Protein AF-A4JM24-F1 (afdb_monomer)

Structure (mmCIF, N/CA/C/O backbone):
data_AF-A4JM24-F1
#
_entry.id   AF-A4JM24-F1
#
loop_
_atom_site.group_PDB
_atom_site.id
_atom_site.type_symbol
_atom_site.label_atom_id
_atom_site.label_alt_id
_atom_site.label_comp_id
_atom_site.label_asym_id
_atom_site.label_entity_id
_atom_site.label_seq_id
_atom_site.pdbx_PDB_ins_code
_atom_site.Cartn_x
_atom_site.Cartn_y
_atom_site.Cartn_z
_atom_site.occupancy
_atom_site.B_iso_or_equiv
_atom_site.auth_seq_id
_atom_site.auth_comp_id
_atom_site.auth_asym_id
_atom_site.auth_atom_id
_atom_site.pdbx_PDB_model_num
ATOM 1 N N . MET A 1 1 ? 6.764 14.070 -26.451 1.00 58.41 1 MET A N 1
ATOM 2 C CA . MET A 1 1 ? 7.618 15.070 -25.765 1.00 58.41 1 MET A CA 1
ATOM 3 C C . MET A 1 1 ? 8.475 15.7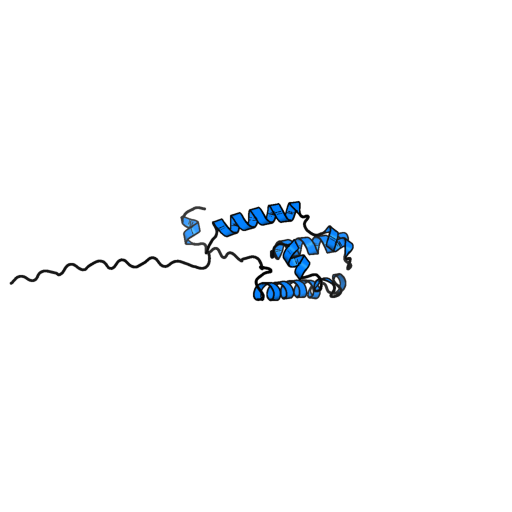74 -26.811 1.00 58.41 1 MET A C 1
ATOM 5 O O . MET A 1 1 ? 9.001 15.082 -27.671 1.00 58.41 1 MET A O 1
ATOM 9 N N . SER A 1 2 ? 8.596 17.108 -26.806 1.00 77.69 2 SER A N 1
ATOM 10 C CA . SER A 1 2 ? 9.508 17.795 -27.739 1.00 77.69 2 SER A CA 1
ATOM 11 C C . SER A 1 2 ? 10.961 17.667 -27.261 1.00 77.69 2 SER A C 1
ATOM 13 O O . SER A 1 2 ? 11.226 17.657 -26.056 1.00 77.69 2 SER A O 1
ATOM 15 N N . GLY A 1 3 ? 11.920 17.605 -28.190 1.00 74.12 3 GLY A N 1
ATOM 16 C CA . GLY A 1 3 ? 13.346 17.474 -27.850 1.00 74.12 3 GLY A CA 1
ATOM 17 C C . GLY A 1 3 ? 13.911 18.651 -27.040 1.00 74.12 3 GLY A C 1
ATOM 18 O O . GLY A 1 3 ? 14.916 18.510 -26.351 1.00 74.12 3 GLY A O 1
ATOM 19 N N . GLN A 1 4 ? 13.250 19.812 -27.068 1.00 82.06 4 GLN A N 1
ATOM 20 C CA . GLN A 1 4 ? 13.631 20.972 -26.256 1.00 82.06 4 GLN A CA 1
ATOM 21 C C . GLN A 1 4 ? 13.316 20.774 -24.770 1.00 82.06 4 GLN A C 1
ATOM 23 O O . GLN A 1 4 ? 14.124 21.137 -23.919 1.00 82.06 4 GLN A O 1
ATOM 28 N N . ILE A 1 5 ? 12.169 20.164 -24.461 1.00 76.50 5 ILE A N 1
ATOM 29 C CA . ILE A 1 5 ? 11.739 19.903 -23.083 1.00 76.50 5 ILE A CA 1
ATOM 30 C C . ILE A 1 5 ? 12.554 18.750 -22.488 1.00 76.50 5 ILE A C 1
ATOM 32 O O . ILE A 1 5 ? 13.056 18.869 -21.376 1.00 76.50 5 ILE A O 1
ATOM 36 N N . ALA A 1 6 ? 12.801 17.687 -23.261 1.00 78.44 6 ALA A N 1
ATOM 37 C CA . ALA A 1 6 ? 13.581 16.532 -22.802 1.00 78.44 6 ALA A CA 1
ATOM 38 C C . ALA A 1 6 ? 15.001 16.891 -22.319 1.00 78.44 6 ALA A C 1
ATOM 40 O O . ALA A 1 6 ? 15.513 16.261 -21.402 1.00 78.44 6 ALA A O 1
ATOM 41 N N . ARG A 1 7 ? 15.625 17.935 -22.885 1.00 77.12 7 ARG A N 1
ATOM 42 C CA . ARG A 1 7 ? 16.964 18.399 -22.474 1.00 77.12 7 ARG A CA 1
ATOM 43 C C . ARG A 1 7 ? 16.995 19.155 -21.146 1.00 77.12 7 ARG A C 1
ATOM 45 O O . ARG A 1 7 ? 18.072 19.341 -20.593 1.00 77.12 7 ARG A O 1
ATOM 52 N N . ARG A 1 8 ? 15.847 19.636 -20.662 1.00 86.00 8 ARG A N 1
ATOM 53 C CA . ARG A 1 8 ? 15.740 20.469 -19.449 1.00 86.00 8 ARG A CA 1
ATOM 54 C C . ARG A 1 8 ? 14.970 19.780 -18.323 1.00 86.00 8 ARG A C 1
ATOM 56 O O . ARG A 1 8 ? 14.794 20.373 -17.263 1.00 86.00 8 ARG A O 1
ATOM 63 N N . THR A 1 9 ? 14.505 18.556 -18.550 1.00 80.06 9 THR A N 1
ATOM 64 C CA . THR A 1 9 ? 13.699 17.797 -17.597 1.00 80.06 9 THR A CA 1
ATOM 65 C C . THR A 1 9 ? 14.451 16.549 -17.168 1.00 80.06 9 THR A C 1
ATOM 67 O O . THR A 1 9 ? 14.836 15.726 -17.994 1.00 80.06 9 THR A O 1
ATOM 70 N N . HIS A 1 10 ? 14.610 16.389 -15.857 1.00 76.69 10 HIS A N 1
ATOM 71 C CA . HIS A 1 10 ? 15.034 15.134 -15.256 1.00 76.69 10 HIS A CA 1
ATOM 72 C C . HIS A 1 10 ? 13.795 14.396 -14.770 1.00 76.69 10 HIS A C 1
ATOM 74 O O . HIS A 1 10 ? 13.051 14.916 -13.940 1.00 76.69 10 HIS A O 1
ATOM 80 N N . VAL A 1 11 ? 13.565 13.202 -15.307 1.00 77.31 11 VAL A N 1
ATOM 81 C CA . VAL A 1 11 ? 12.487 12.330 -14.846 1.00 77.31 11 VAL A CA 1
ATOM 82 C C . VAL A 1 11 ? 13.073 11.367 -13.822 1.00 77.31 11 VAL A C 1
ATOM 84 O O . VAL A 1 11 ? 14.077 10.710 -14.092 1.00 77.31 11 VAL A O 1
ATOM 87 N N . LEU A 1 12 ? 12.467 11.330 -12.637 1.00 78.06 12 LEU A N 1
ATOM 88 C CA . LEU A 1 12 ? 12.763 10.353 -11.597 1.00 78.06 12 LEU A CA 1
ATOM 89 C C . LEU A 1 12 ? 11.578 9.401 -11.513 1.00 78.06 12 LEU A C 1
ATOM 91 O O . 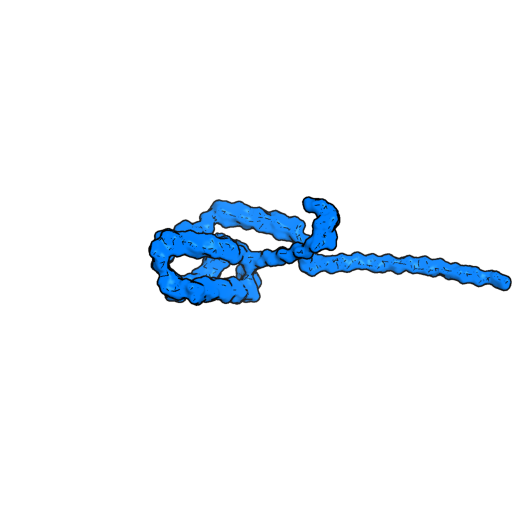LEU A 1 12 ? 10.461 9.820 -11.207 1.00 78.06 12 LEU A O 1
ATOM 95 N N . HIS A 1 13 ? 11.832 8.134 -11.808 1.00 81.06 13 HIS A N 1
ATOM 96 C CA . HIS A 1 13 ? 10.851 7.073 -11.656 1.00 81.06 13 HIS A CA 1
ATOM 97 C C . HIS A 1 13 ? 11.057 6.428 -10.290 1.00 81.06 13 HIS A C 1
ATOM 99 O O . HIS A 1 13 ? 12.142 5.936 -10.000 1.00 81.06 13 HIS A O 1
ATOM 105 N N . PHE A 1 14 ? 10.035 6.477 -9.441 1.00 84.56 14 PHE A N 1
ATOM 106 C CA . PHE A 1 14 ? 10.034 5.753 -8.175 1.00 84.56 14 PHE A CA 1
ATOM 107 C C . PHE A 1 14 ? 9.393 4.394 -8.406 1.00 84.56 14 PHE A C 1
ATOM 109 O O . PHE A 1 14 ? 8.230 4.322 -8.808 1.00 84.56 14 PHE A O 1
ATOM 116 N N . GLU A 1 15 ? 10.168 3.341 -8.178 1.00 88.31 15 GLU A N 1
ATOM 117 C CA . GLU A 1 15 ? 9.691 1.968 -8.281 1.00 88.31 15 GLU A CA 1
ATOM 118 C C . GLU A 1 15 ? 8.652 1.675 -7.194 1.00 88.31 15 GLU A C 1
ATOM 120 O O . GLU A 1 15 ? 8.584 2.332 -6.148 1.00 88.31 15 GLU A O 1
ATOM 125 N N . ARG A 1 16 ? 7.800 0.689 -7.466 1.00 94.06 16 ARG A N 1
ATOM 126 C CA . ARG A 1 16 ? 6.897 0.139 -6.455 1.00 94.06 16 ARG A CA 1
ATOM 127 C C . ARG A 1 16 ? 7.687 -0.685 -5.439 1.00 94.06 16 ARG A C 1
ATOM 129 O O . ARG A 1 16 ? 8.748 -1.212 -5.746 1.00 94.06 16 ARG A O 1
ATOM 136 N N . TYR A 1 17 ? 7.111 -0.857 -4.255 1.00 96.50 17 TYR A N 1
ATOM 137 C CA . TYR A 1 17 ? 7.656 -1.776 -3.261 1.00 96.50 17 TYR A CA 1
ATOM 138 C C . TYR A 1 17 ? 7.426 -3.229 -3.690 1.00 96.50 17 TYR A C 1
ATOM 140 O O . TYR A 1 17 ? 6.287 -3.624 -3.955 1.00 96.50 17 TYR A O 1
ATOM 148 N N . HIS A 1 18 ? 8.484 -4.029 -3.737 1.00 95.31 18 HIS A N 1
ATOM 149 C CA . HIS A 1 18 ? 8.400 -5.451 -4.039 1.00 95.31 18 HIS A CA 1
ATOM 150 C C . HIS A 1 18 ? 8.246 -6.292 -2.766 1.00 95.31 18 HIS A C 1
ATOM 152 O O . HIS A 1 18 ? 8.778 -5.961 -1.707 1.00 95.31 18 HIS A O 1
ATOM 158 N N . ASP A 1 19 ? 7.481 -7.380 -2.848 1.00 94.31 19 ASP A N 1
ATOM 159 C CA . ASP A 1 19 ? 7.258 -8.299 -1.727 1.00 94.31 19 ASP A CA 1
ATOM 160 C C . ASP A 1 19 ? 8.392 -9.317 -1.541 1.00 94.31 19 ASP A C 1
ATOM 162 O O . ASP A 1 19 ? 8.548 -9.860 -0.446 1.00 94.31 19 ASP A O 1
ATOM 166 N N . ASP A 1 20 ? 9.217 -9.521 -2.567 1.00 95.25 20 ASP A N 1
ATOM 167 C CA . ASP A 1 20 ? 10.443 -10.322 -2.533 1.00 95.25 20 ASP A CA 1
ATOM 168 C C . ASP A 1 20 ? 11.683 -9.535 -2.062 1.00 95.25 20 ASP A C 1
ATOM 170 O O . ASP A 1 20 ? 12.721 -10.137 -1.782 1.00 95.25 20 ASP A O 1
ATOM 174 N N . SER A 1 21 ? 11.571 -8.212 -1.890 1.00 96.50 21 SER A N 1
ATOM 175 C CA . SER A 1 21 ? 12.620 -7.344 -1.348 1.00 96.50 21 SER A CA 1
ATOM 176 C C . SER A 1 21 ? 12.390 -7.071 0.146 1.00 96.50 21 SER A C 1
ATOM 178 O O . SER A 1 21 ? 11.472 -6.336 0.525 1.00 96.50 21 SER A O 1
ATOM 180 N N . PRO A 1 22 ? 13.242 -7.590 1.054 1.00 96.94 22 PRO A N 1
ATOM 181 C CA . PRO A 1 22 ? 13.094 -7.333 2.486 1.00 96.94 22 PRO A CA 1
ATOM 182 C C . PRO A 1 22 ? 13.209 -5.850 2.855 1.00 96.94 22 PRO A C 1
ATOM 184 O O . PRO A 1 22 ? 12.666 -5.425 3.875 1.00 96.94 22 PRO A O 1
ATOM 187 N N . GLU A 1 23 ? 13.956 -5.068 2.073 1.00 97.00 23 GLU A N 1
ATOM 188 C CA . GLU A 1 23 ? 14.068 -3.621 2.254 1.00 97.00 23 GLU A CA 1
ATOM 189 C C . GLU A 1 23 ? 12.753 -2.918 1.931 1.00 97.00 23 GLU A C 1
ATOM 191 O O . GLU A 1 23 ? 12.250 -2.156 2.762 1.00 97.00 23 GLU A O 1
ATOM 196 N N . ASP A 1 24 ? 12.149 -3.263 0.798 1.00 97.56 24 ASP A N 1
ATOM 197 C CA . ASP A 1 24 ? 10.870 -2.705 0.378 1.00 97.56 24 ASP A CA 1
ATOM 198 C C . ASP A 1 24 ? 9.752 -3.067 1.347 1.00 97.56 24 ASP A C 1
ATOM 200 O O . ASP A 1 24 ? 8.964 -2.206 1.735 1.00 97.56 24 ASP A O 1
ATOM 204 N N . VAL A 1 25 ? 9.721 -4.312 1.829 1.00 98.06 25 VAL A N 1
ATOM 205 C CA . VAL A 1 25 ? 8.759 -4.747 2.848 1.00 98.06 25 VAL A CA 1
ATOM 206 C C . VAL A 1 25 ? 8.889 -3.905 4.123 1.00 98.06 25 VAL A C 1
ATOM 208 O O . VAL A 1 25 ? 7.881 -3.466 4.686 1.00 98.06 25 VAL A O 1
ATOM 211 N N . ARG A 1 26 ? 10.116 -3.621 4.589 1.00 98.12 26 ARG A N 1
ATOM 212 C CA . ARG A 1 26 ? 10.339 -2.753 5.763 1.00 98.12 26 ARG A CA 1
ATOM 213 C C . ARG A 1 26 ? 9.888 -1.315 5.504 1.00 98.12 26 ARG A C 1
ATOM 215 O O . ARG A 1 26 ? 9.250 -0.709 6.373 1.00 98.12 26 ARG A O 1
ATOM 222 N N . ALA A 1 27 ? 10.196 -0.773 4.330 1.00 97.88 27 ALA A N 1
ATOM 223 C CA . ALA A 1 27 ? 9.794 0.574 3.948 1.00 97.88 27 ALA A CA 1
ATOM 224 C C . ALA A 1 27 ? 8.262 0.693 3.839 1.00 97.88 27 ALA A C 1
ATOM 226 O O . ALA A 1 27 ? 7.667 1.589 4.440 1.00 97.88 27 ALA A O 1
ATOM 227 N N . PHE A 1 28 ? 7.600 -0.270 3.199 1.00 98.19 28 PHE A N 1
ATOM 228 C CA . PHE A 1 28 ? 6.145 -0.329 3.091 1.00 98.19 28 PHE A CA 1
ATOM 229 C C . PHE A 1 28 ? 5.464 -0.445 4.464 1.00 98.19 28 PHE A C 1
ATOM 231 O O . PHE A 1 28 ? 4.504 0.275 4.747 1.00 98.19 28 PHE A O 1
ATOM 238 N N . ASN A 1 29 ? 5.987 -1.286 5.366 1.00 97.69 29 ASN A N 1
ATOM 239 C CA . ASN A 1 29 ? 5.497 -1.378 6.748 1.00 97.69 29 ASN A CA 1
ATOM 240 C C . ASN A 1 29 ? 5.603 -0.034 7.490 1.00 97.69 29 ASN A C 1
ATOM 242 O O . ASN A 1 29 ? 4.711 0.335 8.263 1.00 97.69 29 ASN A O 1
ATOM 246 N N . SER A 1 30 ? 6.666 0.728 7.226 1.00 97.31 30 SER A N 1
ATOM 247 C CA . SER A 1 30 ? 6.838 2.075 7.777 1.00 97.31 30 SER A CA 1
ATOM 248 C C . SER A 1 30 ? 5.793 3.048 7.221 1.00 97.31 30 SER A C 1
ATOM 250 O O . SER A 1 30 ? 5.232 3.840 7.979 1.00 97.31 30 SER A O 1
ATOM 252 N N . CYS A 1 31 ? 5.446 2.949 5.933 1.00 97.00 31 CYS A N 1
ATOM 253 C CA . CYS A 1 31 ? 4.342 3.715 5.349 1.00 97.00 31 CYS A CA 1
ATOM 254 C C . CYS A 1 31 ? 2.994 3.378 6.005 1.00 97.00 31 CYS A C 1
ATOM 256 O O . CYS A 1 31 ? 2.257 4.294 6.367 1.00 97.00 31 CYS A O 1
ATOM 258 N N . ILE A 1 32 ? 2.680 2.093 6.211 1.00 97.19 32 ILE A N 1
ATOM 259 C CA . ILE A 1 32 ? 1.452 1.663 6.908 1.00 97.19 32 ILE A CA 1
ATOM 260 C C . ILE A 1 32 ? 1.398 2.249 8.322 1.00 97.19 32 ILE A C 1
ATOM 262 O O . ILE A 1 32 ? 0.383 2.824 8.718 1.00 97.19 32 ILE A O 1
ATOM 266 N N . SER A 1 33 ? 2.516 2.187 9.048 1.00 96.19 33 SER A N 1
ATOM 267 C CA . SER A 1 33 ? 2.627 2.767 10.389 1.00 96.19 33 SER A CA 1
ATOM 268 C C . SER A 1 33 ? 2.362 4.278 10.387 1.00 96.19 33 SER A C 1
ATOM 270 O O . SER A 1 33 ? 1.759 4.804 11.320 1.00 96.19 33 SER A O 1
ATOM 272 N N . SER A 1 34 ? 2.779 4.994 9.338 1.00 96.00 34 SER A N 1
ATOM 273 C CA . SER A 1 34 ? 2.491 6.426 9.182 1.00 96.00 34 SER A CA 1
ATOM 274 C C . SER A 1 34 ? 1.002 6.708 8.969 1.00 96.00 34 SER A C 1
ATOM 276 O O . SER A 1 34 ? 0.497 7.679 9.528 1.00 96.00 34 SER A O 1
ATOM 278 N N . TYR A 1 35 ? 0.271 5.854 8.241 1.00 95.38 35 TYR A N 1
ATOM 279 C CA . TYR A 1 35 ? -1.189 5.978 8.127 1.00 95.38 35 TYR A CA 1
ATOM 280 C C . TYR A 1 35 ? -1.891 5.777 9.473 1.00 95.38 35 TYR A C 1
ATOM 282 O O . TYR A 1 35 ? -2.773 6.565 9.819 1.00 95.38 35 TYR A O 1
ATOM 290 N N . GLU A 1 36 ? -1.482 4.770 10.250 1.00 94.00 36 GLU A N 1
ATOM 291 C CA . GLU A 1 36 ? -2.027 4.539 11.594 1.00 94.00 36 GLU A CA 1
ATOM 292 C C . GLU A 1 36 ? -1.784 5.730 12.519 1.00 94.00 36 GLU A C 1
ATOM 294 O O . GLU A 1 36 ? -2.710 6.196 13.178 1.00 94.00 36 GLU A O 1
ATOM 299 N N . LYS A 1 37 ? -0.556 6.263 12.525 1.00 95.31 37 LYS A N 1
ATOM 300 C CA . LYS A 1 37 ? -0.183 7.430 13.336 1.00 95.31 37 LYS A CA 1
ATOM 301 C C . LYS A 1 37 ? -0.908 8.705 12.916 1.00 95.31 37 LYS A C 1
ATOM 303 O O . LYS A 1 37 ? -1.175 9.544 13.769 1.00 95.31 37 LYS A O 1
ATOM 308 N N . ALA A 1 38 ? -1.216 8.860 11.630 1.00 94.94 38 ALA A N 1
ATOM 309 C CA . ALA A 1 38 ? -1.928 10.031 11.130 1.00 94.94 38 ALA A CA 1
ATOM 310 C C . ALA A 1 38 ? -3.393 10.068 11.595 1.00 94.94 38 ALA A C 1
ATOM 312 O O . ALA A 1 38 ? -3.934 11.149 11.805 1.00 94.94 38 ALA A O 1
ATOM 313 N N . LEU A 1 39 ? -4.038 8.905 11.759 1.00 94.50 39 LEU A N 1
ATOM 314 C CA . LEU A 1 39 ? -5.445 8.800 12.168 1.00 94.50 39 LEU A CA 1
ATOM 315 C C . LEU A 1 39 ? -5.634 7.683 13.216 1.00 94.50 39 LEU A C 1
ATOM 317 O O . LEU A 1 39 ? -6.290 6.674 12.942 1.00 94.50 39 LEU A O 1
ATOM 321 N N . PRO A 1 40 ? -5.091 7.845 14.435 1.00 94.19 40 PRO A N 1
ATOM 322 C CA . PRO A 1 40 ? -5.048 6.774 15.431 1.00 94.19 40 PRO A CA 1
ATOM 323 C C . PRO A 1 40 ? -6.442 6.312 15.874 1.00 94.19 40 PRO A C 1
ATOM 325 O O . PRO A 1 40 ? -6.644 5.120 16.086 1.00 94.19 40 PRO A O 1
ATOM 328 N N . ALA A 1 41 ? -7.415 7.227 15.949 1.00 93.25 41 ALA A N 1
ATOM 329 C CA . ALA A 1 41 ? -8.799 6.908 16.311 1.00 93.25 41 ALA A CA 1
ATOM 330 C C . ALA A 1 41 ? -9.540 6.093 15.236 1.00 93.25 41 ALA A C 1
ATOM 332 O O . ALA A 1 41 ? -10.402 5.288 15.563 1.00 93.25 41 ALA A O 1
ATOM 333 N N . LEU A 1 42 ? -9.202 6.287 13.958 1.00 95.31 42 LEU A N 1
ATOM 334 C CA . LEU A 1 42 ? -9.802 5.536 12.852 1.00 95.31 42 LEU A CA 1
ATOM 335 C C . LEU A 1 42 ? -9.229 4.121 12.769 1.00 95.31 42 LEU A C 1
ATOM 337 O O . LEU A 1 42 ? -9.933 3.172 12.438 1.00 95.31 42 LEU A O 1
ATOM 341 N N . TRP A 1 43 ? -7.923 4.001 12.987 1.00 95.00 43 TRP A N 1
ATOM 342 C CA . TRP A 1 43 ? -7.190 2.788 12.661 1.00 95.00 43 TRP A CA 1
ATOM 343 C C . TRP A 1 43 ? -6.914 1.888 13.855 1.00 95.00 43 TRP A C 1
ATOM 345 O O . TRP A 1 43 ? -6.684 0.700 13.652 1.00 95.00 43 TRP A O 1
ATOM 355 N N . GLU A 1 44 ? -6.909 2.427 15.076 1.00 92.62 44 GLU A N 1
ATOM 356 C CA . GLU A 1 44 ? -6.762 1.685 16.337 1.00 92.62 44 GLU A CA 1
ATOM 357 C C . GLU A 1 44 ? -5.562 0.707 16.371 1.00 92.62 44 GLU A C 1
ATOM 359 O O . GLU A 1 44 ? -5.604 -0.342 17.024 1.00 92.62 44 GLU A O 1
ATOM 364 N N . GLY A 1 45 ? -4.492 1.006 15.622 1.00 91.25 45 GLY A N 1
ATOM 365 C CA . GLY A 1 45 ? -3.325 0.123 15.471 1.00 91.25 45 GLY A CA 1
ATOM 366 C C . GLY A 1 45 ? -3.642 -1.230 14.811 1.00 91.25 45 GLY A C 1
ATOM 367 O O . GLY A 1 45 ? -2.994 -2.239 15.097 1.00 91.25 45 GLY A O 1
ATOM 368 N N . LYS A 1 46 ? -4.715 -1.305 14.014 1.00 93.62 46 LYS A N 1
ATOM 369 C CA . LYS A 1 46 ? -5.257 -2.551 13.456 1.00 93.62 46 LYS A CA 1
ATOM 370 C C . LYS A 1 46 ? -4.878 -2.817 12.005 1.00 93.62 46 LYS A C 1
ATOM 372 O O . LYS A 1 46 ? -5.150 -3.925 11.543 1.00 93.62 46 LYS A O 1
ATOM 377 N N . ILE A 1 47 ? -4.306 -1.865 11.280 1.00 94.25 47 ILE A N 1
ATOM 378 C CA . ILE A 1 47 ? -3.934 -2.014 9.869 1.00 94.25 47 ILE A CA 1
ATOM 379 C C . ILE A 1 47 ? -2.584 -2.716 9.718 1.00 94.25 47 ILE A C 1
ATOM 381 O O . ILE A 1 47 ? -2.426 -3.519 8.803 1.00 94.25 47 ILE A O 1
ATOM 385 N N . THR A 1 48 ? -1.623 -2.452 10.609 1.00 93.75 48 THR A N 1
ATOM 386 C CA . THR A 1 48 ? -0.235 -2.941 10.492 1.00 93.75 48 THR A CA 1
ATOM 387 C C . THR A 1 48 ? -0.155 -4.465 10.379 1.00 93.75 48 THR A C 1
ATOM 389 O O . THR A 1 48 ? 0.609 -4.990 9.576 1.00 93.75 48 THR A O 1
ATOM 392 N N . ARG A 1 49 ? -1.028 -5.201 11.076 1.00 95.12 49 ARG A N 1
ATOM 393 C CA . ARG A 1 49 ? -1.140 -6.673 10.964 1.00 95.12 49 ARG A CA 1
ATOM 394 C C . ARG A 1 49 ? -1.583 -7.188 9.587 1.00 95.12 49 ARG A C 1
ATOM 396 O O . ARG A 1 49 ? -1.479 -8.381 9.331 1.00 95.12 49 ARG A O 1
ATOM 403 N N . TYR A 1 50 ? -2.099 -6.321 8.719 1.00 97.19 50 TYR A N 1
ATOM 404 C CA . TYR A 1 50 ? -2.507 -6.648 7.351 1.00 97.19 50 TYR A CA 1
ATOM 405 C C . TYR A 1 50 ? -1.518 -6.124 6.306 1.00 97.19 50 TYR A C 1
ATOM 407 O O . TYR A 1 50 ? -1.834 -6.149 5.117 1.00 97.19 50 TYR A O 1
ATOM 415 N N . SER A 1 51 ? -0.335 -5.647 6.709 1.00 96.88 51 SER A N 1
ATOM 416 C CA . SER A 1 51 ? 0.604 -4.986 5.800 1.00 96.88 51 SER A CA 1
ATOM 417 C C . SER A 1 51 ? 1.011 -5.856 4.609 1.00 96.88 51 SER A C 1
ATOM 419 O O . SER A 1 51 ? 0.992 -5.365 3.489 1.00 96.88 51 SER A O 1
ATOM 421 N N . SER A 1 52 ? 1.277 -7.150 4.814 1.00 97.69 52 SER A N 1
ATOM 422 C CA . SER A 1 52 ? 1.601 -8.090 3.728 1.00 97.69 52 SER A CA 1
ATOM 423 C C . SER A 1 52 ? 0.444 -8.248 2.731 1.00 97.69 52 SER A C 1
ATOM 425 O O . SER A 1 52 ? 0.642 -8.168 1.518 1.00 97.69 52 SER A O 1
ATOM 427 N N . ALA A 1 53 ? -0.789 -8.383 3.230 1.00 97.88 53 ALA A N 1
ATOM 428 C CA . ALA A 1 53 ? -1.972 -8.481 2.377 1.00 97.88 53 ALA A CA 1
ATOM 429 C C . ALA A 1 53 ? -2.215 -7.180 1.597 1.00 97.88 53 ALA A C 1
ATOM 431 O O . ALA A 1 53 ? -2.597 -7.219 0.429 1.00 97.88 53 ALA A O 1
ATOM 432 N N . LEU A 1 54 ? -1.970 -6.031 2.231 1.00 98.38 54 LEU A N 1
ATOM 433 C CA . LEU A 1 54 ? -2.075 -4.724 1.594 1.00 98.38 54 LEU A CA 1
ATOM 434 C C . LEU A 1 54 ? -0.988 -4.529 0.540 1.00 98.38 54 LEU A C 1
ATOM 436 O O . LEU A 1 54 ? -1.336 -4.155 -0.571 1.00 98.38 54 LEU A O 1
ATOM 440 N N . LEU A 1 55 ? 0.271 -4.863 0.835 1.00 98.44 55 LEU A N 1
ATOM 441 C CA . LEU A 1 55 ? 1.387 -4.809 -0.112 1.00 98.44 55 LEU A CA 1
ATOM 442 C C . LEU A 1 55 ? 1.057 -5.583 -1.393 1.00 98.44 55 LEU A C 1
ATOM 444 O O . LEU A 1 55 ? 1.114 -5.021 -2.488 1.00 98.44 55 LEU A O 1
ATOM 448 N N . SER A 1 56 ? 0.613 -6.833 -1.242 1.00 97.81 56 SER A N 1
ATOM 449 C CA . SER A 1 56 ? 0.233 -7.688 -2.369 1.00 97.81 56 SER A CA 1
ATOM 450 C C . SER A 1 56 ? -1.016 -7.179 -3.104 1.00 97.81 56 SER A C 1
ATOM 452 O O . SER A 1 56 ? -1.061 -7.176 -4.339 1.00 97.81 56 SER A O 1
ATOM 454 N N . ASN A 1 57 ? -2.050 -6.724 -2.383 1.00 98.38 57 ASN A N 1
ATOM 455 C CA . ASN A 1 57 ? -3.284 -6.238 -3.007 1.00 98.38 57 ASN A CA 1
ATOM 456 C C . ASN A 1 57 ? -3.063 -4.933 -3.779 1.00 98.38 57 ASN A C 1
ATOM 458 O O . ASN A 1 57 ? -3.608 -4.781 -4.867 1.00 98.38 57 ASN A O 1
ATOM 462 N N . THR A 1 58 ? -2.252 -4.023 -3.238 1.00 98.38 58 THR A N 1
ATOM 463 C CA . THR A 1 58 ? -1.981 -2.701 -3.817 1.00 98.38 58 THR A CA 1
ATOM 464 C C . THR A 1 58 ? -0.791 -2.698 -4.770 1.00 98.38 58 THR A C 1
ATOM 466 O O . THR A 1 58 ? -0.420 -1.627 -5.249 1.00 98.38 58 THR A O 1
ATOM 469 N N . LEU A 1 59 ? -0.197 -3.870 -5.026 1.00 97.81 59 LEU A N 1
ATOM 470 C CA . LEU A 1 59 ? 0.934 -4.073 -5.934 1.00 97.81 59 LEU A CA 1
ATOM 471 C C . LEU A 1 59 ? 2.135 -3.182 -5.580 1.00 97.81 59 LEU A C 1
ATOM 473 O O . LEU A 1 59 ? 2.763 -2.608 -6.459 1.00 97.81 59 LEU A O 1
ATOM 477 N N . GLY A 1 60 ? 2.406 -2.969 -4.288 1.00 97.12 60 GLY A N 1
ATOM 478 C CA . GLY A 1 60 ? 3.515 -2.100 -3.869 1.00 97.12 60 GLY A CA 1
ATOM 479 C C . GLY A 1 60 ? 3.322 -0.603 -4.093 1.00 97.12 60 GLY A C 1
ATOM 480 O O . GLY A 1 60 ? 4.177 0.185 -3.696 1.00 97.12 60 GLY A O 1
ATOM 481 N N . CYS A 1 61 ? 2.214 -0.163 -4.690 1.00 97.00 61 CYS A N 1
ATOM 482 C CA . CYS A 1 61 ? 1.995 1.246 -4.995 1.00 97.00 61 CYS A CA 1
ATOM 483 C C . CYS A 1 61 ? 1.338 1.982 -3.815 1.00 97.00 61 CYS A C 1
ATOM 485 O O . CYS A 1 61 ? 0.153 1.791 -3.525 1.00 97.00 61 CYS A O 1
ATOM 487 N N . ILE A 1 62 ? 2.059 2.916 -3.183 1.00 96.62 62 ILE A N 1
ATOM 488 C CA . ILE A 1 62 ? 1.535 3.711 -2.051 1.00 96.62 62 ILE A CA 1
ATOM 489 C C . ILE A 1 62 ? 0.321 4.566 -2.436 1.00 96.62 62 ILE A C 1
ATOM 491 O O . ILE A 1 62 ? -0.590 4.743 -1.627 1.00 96.62 62 ILE A O 1
ATOM 495 N N . GLY A 1 63 ? 0.254 5.059 -3.677 1.00 96.31 63 GLY A N 1
ATOM 496 C CA . GLY A 1 63 ? -0.928 5.775 -4.171 1.00 96.31 63 GLY A CA 1
ATOM 497 C C . GLY A 1 63 ? -2.183 4.892 -4.190 1.00 96.31 63 GLY A C 1
ATOM 498 O O . GLY A 1 63 ? -3.265 5.326 -3.788 1.00 96.31 63 GLY A O 1
ATOM 499 N N . THR A 1 64 ? -2.037 3.627 -4.588 1.00 97.81 64 THR A N 1
ATOM 500 C CA . THR A 1 64 ? -3.117 2.631 -4.565 1.00 97.81 64 THR A CA 1
ATOM 501 C C . THR A 1 64 ? -3.510 2.286 -3.133 1.00 97.81 64 THR A C 1
ATOM 503 O O . THR A 1 64 ? -4.700 2.289 -2.813 1.00 97.81 64 THR A O 1
ATOM 506 N N . LEU A 1 65 ? -2.528 2.087 -2.248 1.00 98.31 65 LEU A N 1
ATOM 507 C CA . LEU A 1 65 ? -2.761 1.912 -0.813 1.00 98.31 65 LEU A CA 1
ATOM 508 C C . LEU A 1 65 ? -3.578 3.069 -0.224 1.00 98.31 65 LEU A C 1
ATOM 510 O O . LEU A 1 65 ? -4.595 2.831 0.424 1.00 98.31 65 LEU A O 1
ATOM 514 N N . SER A 1 66 ? -3.190 4.316 -0.499 1.00 97.94 66 SER A N 1
ATOM 515 C CA . SER A 1 66 ? -3.896 5.514 -0.029 1.00 97.94 66 SER A CA 1
ATOM 516 C C . SER A 1 66 ? -5.371 5.513 -0.437 1.00 97.94 66 SER A C 1
ATOM 518 O O . SER A 1 66 ? -6.260 5.791 0.374 1.00 97.94 66 SER A O 1
ATOM 520 N N . ARG A 1 67 ? -5.656 5.135 -1.690 1.00 98.31 67 ARG A N 1
ATOM 521 C CA . ARG A 1 67 ? -7.022 5.019 -2.219 1.00 98.31 67 ARG A CA 1
ATOM 522 C C . ARG A 1 67 ? -7.818 3.912 -1.529 1.00 98.31 67 ARG A C 1
ATOM 524 O O . ARG A 1 67 ? -8.969 4.154 -1.165 1.00 98.31 67 ARG A O 1
ATOM 531 N N . VAL A 1 68 ? -7.219 2.737 -1.319 1.00 98.44 68 VAL A N 1
ATOM 532 C CA . VAL A 1 68 ? -7.843 1.617 -0.592 1.00 98.44 68 VAL A CA 1
ATOM 533 C C . VAL A 1 68 ? -8.177 2.028 0.843 1.00 98.44 68 VAL A C 1
ATOM 535 O O . VAL A 1 68 ? -9.321 1.879 1.269 1.00 98.44 68 VAL A O 1
ATOM 538 N N . LEU A 1 69 ? -7.231 2.623 1.573 1.00 97.81 69 LEU A N 1
ATOM 539 C CA . LEU A 1 69 ? -7.451 3.059 2.955 1.00 97.81 69 LEU A CA 1
ATOM 540 C C . LEU A 1 69 ? -8.502 4.173 3.039 1.00 97.81 69 LEU A C 1
ATOM 542 O O . LEU A 1 69 ? -9.417 4.104 3.857 1.00 97.81 69 LEU A O 1
ATOM 546 N N . THR A 1 70 ? -8.456 5.151 2.134 1.00 97.56 70 THR A N 1
ATOM 547 C CA . THR A 1 70 ? -9.467 6.219 2.066 1.00 97.56 70 THR A CA 1
ATOM 548 C C . THR A 1 70 ? -10.863 5.652 1.808 1.00 97.56 70 THR A C 1
ATOM 550 O O . THR A 1 70 ? -11.841 6.075 2.424 1.00 97.56 70 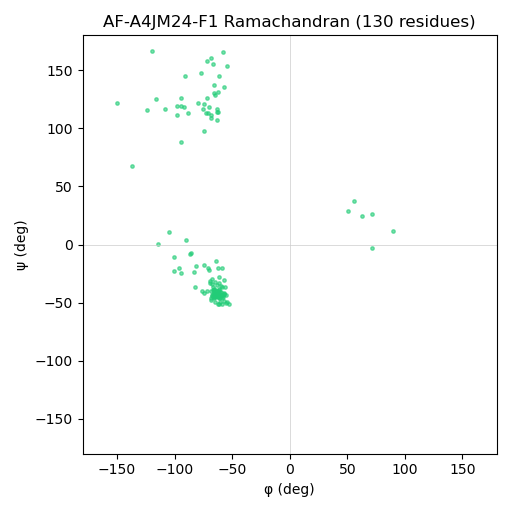THR A O 1
ATOM 553 N N . ARG A 1 71 ? -10.982 4.675 0.903 1.00 98.31 71 ARG A N 1
ATOM 554 C CA . ARG A 1 71 ? -12.252 3.999 0.621 1.00 98.31 71 ARG A CA 1
ATOM 555 C C . ARG A 1 71 ? -12.735 3.193 1.825 1.00 98.31 71 ARG A C 1
ATOM 557 O O . ARG A 1 71 ? -13.918 3.269 2.140 1.00 98.31 71 ARG A O 1
ATOM 564 N N . SER A 1 72 ? -11.840 2.483 2.512 1.00 98.00 72 SER A N 1
ATOM 565 C CA . SER A 1 72 ? -12.153 1.754 3.746 1.00 98.00 72 SER A CA 1
ATOM 566 C C . SER A 1 72 ? -12.724 2.688 4.810 1.00 98.00 72 SER A C 1
ATOM 568 O O . SER A 1 72 ? -13.782 2.403 5.359 1.00 98.00 72 SER A O 1
ATOM 570 N N . ALA A 1 73 ? -12.072 3.829 5.049 1.00 97.06 73 ALA A N 1
ATOM 571 C CA . ALA A 1 73 ? -12.507 4.820 6.031 1.00 97.06 73 ALA A CA 1
ATOM 572 C C . ALA A 1 73 ? -13.897 5.397 5.713 1.00 97.06 73 ALA A C 1
ATOM 574 O O . ALA A 1 73 ? -14.715 5.612 6.604 1.00 97.06 73 ALA A O 1
ATOM 575 N N . LYS A 1 74 ? -14.189 5.621 4.425 1.00 97.62 74 LYS A N 1
ATOM 576 C CA . LYS A 1 74 ? -15.515 6.072 3.977 1.00 97.62 74 LYS A CA 1
ATOM 577 C C . LYS A 1 74 ? -16.582 4.998 4.178 1.00 97.62 74 LYS A C 1
ATOM 579 O O . LYS A 1 74 ? -17.674 5.313 4.633 1.00 97.62 74 LYS A O 1
ATOM 584 N N . LEU A 1 75 ? -16.272 3.743 3.848 1.00 98.00 75 LEU A N 1
ATOM 585 C CA . LEU A 1 75 ? -17.199 2.616 3.992 1.00 98.00 75 LEU A CA 1
ATOM 586 C C . LEU A 1 75 ? -17.513 2.287 5.455 1.00 98.00 75 LEU A C 1
ATOM 588 O O . LEU A 1 75 ? -18.603 1.802 5.738 1.00 98.00 75 LEU A O 1
ATOM 592 N N . SER A 1 76 ? -16.579 2.545 6.370 1.00 96.81 76 SER A N 1
ATOM 593 C CA . SER A 1 76 ? -16.777 2.322 7.802 1.00 96.81 76 SER A CA 1
ATOM 594 C C . SER A 1 76 ? -17.434 3.494 8.534 1.00 96.81 76 SER A C 1
ATOM 596 O O . SER A 1 76 ? -17.762 3.360 9.708 1.00 96.81 76 SER A O 1
ATOM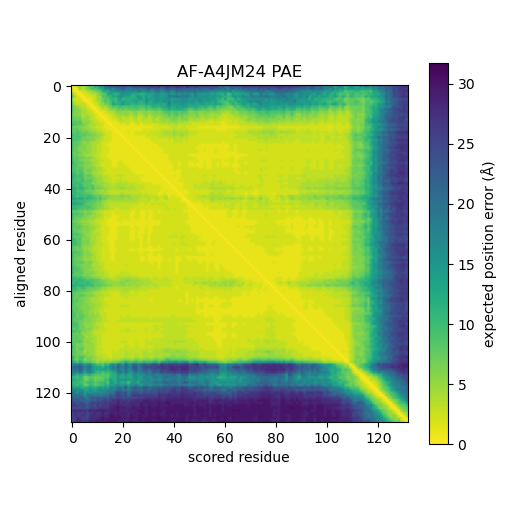 598 N N . GLY A 1 77 ? -17.619 4.643 7.875 1.00 95.19 77 GLY A N 1
ATOM 599 C CA . GLY A 1 77 ? -18.124 5.851 8.530 1.00 95.19 77 GLY A CA 1
ATOM 600 C C . GLY A 1 77 ? -17.110 6.505 9.475 1.00 95.19 77 GLY A C 1
ATOM 601 O O . GLY A 1 77 ? -17.507 7.193 10.409 1.00 95.19 77 GLY A O 1
ATOM 602 N N . GLY A 1 78 ? -15.808 6.305 9.247 1.00 93.50 78 GLY A N 1
ATOM 603 C CA . GLY A 1 78 ? -14.750 6.944 10.035 1.00 93.50 78 GLY A CA 1
ATOM 604 C C . GLY A 1 78 ? -14.282 6.165 11.268 1.00 93.50 78 GLY A C 1
ATOM 605 O O . GLY A 1 78 ? -13.520 6.711 12.061 1.00 93.50 78 GLY A O 1
ATOM 606 N N . THR A 1 79 ? -14.676 4.900 11.417 1.00 93.56 79 THR A N 1
ATOM 607 C CA . THR A 1 79 ? -14.211 3.998 12.489 1.00 93.56 79 THR A CA 1
ATOM 608 C C . THR A 1 79 ? -13.511 2.762 11.923 1.00 93.56 79 THR A C 1
ATOM 610 O O . THR A 1 79 ? -13.582 2.490 10.721 1.00 93.56 79 THR A O 1
ATOM 613 N N . TRP A 1 80 ? -12.795 1.997 12.747 1.00 95.50 80 TRP A N 1
ATOM 614 C CA . TRP A 1 80 ? -12.165 0.768 12.270 1.00 95.50 80 TRP A CA 1
ATOM 615 C C . TRP A 1 80 ? -13.223 -0.274 11.864 1.00 95.50 80 TRP A C 1
ATOM 617 O O . TRP A 1 80 ? -14.128 -0.603 12.628 1.00 95.50 80 TRP A O 1
ATOM 627 N N . SER A 1 81 ? -13.080 -0.858 10.671 1.00 96.62 81 SER A N 1
ATOM 628 C CA . SER A 1 81 ? -13.880 -2.011 10.245 1.00 96.62 81 SER A CA 1
ATOM 629 C C . SER A 1 81 ? -13.102 -2.894 9.278 1.00 96.62 81 SER A C 1
ATOM 631 O O . SER A 1 81 ? -12.690 -2.467 8.198 1.00 96.62 81 SER A O 1
ATOM 633 N N . LEU A 1 82 ? -12.942 -4.167 9.649 1.00 97.12 82 LEU A N 1
ATOM 634 C CA . LEU A 1 82 ? -12.303 -5.156 8.784 1.00 97.12 82 LEU A CA 1
ATOM 635 C C . LEU A 1 82 ? -13.149 -5.459 7.537 1.00 97.12 82 LEU A C 1
ATOM 637 O O . LEU A 1 82 ? -12.589 -5.708 6.472 1.00 97.12 82 LEU A O 1
ATOM 641 N N . ASP A 1 83 ? -14.480 -5.433 7.649 1.00 98.12 83 ASP A N 1
ATOM 642 C CA . ASP A 1 83 ? -15.371 -5.629 6.498 1.00 98.12 83 ASP A CA 1
ATOM 643 C C . ASP A 1 83 ? -15.226 -4.484 5.488 1.00 98.12 83 ASP A C 1
ATOM 645 O O . ASP A 1 83 ? -15.028 -4.716 4.294 1.00 98.12 83 ASP A O 1
ATOM 649 N N . ALA A 1 84 ? -15.207 -3.243 5.984 1.00 98.25 84 ALA A N 1
ATOM 650 C CA . ALA A 1 84 ? -14.976 -2.067 5.155 1.00 98.25 84 ALA A CA 1
ATOM 651 C C . ALA A 1 84 ? -13.616 -2.133 4.445 1.00 98.25 84 ALA A C 1
ATOM 653 O O . ALA A 1 84 ? -13.540 -1.832 3.252 1.00 98.25 84 ALA A O 1
ATOM 654 N N . LEU A 1 85 ? -12.569 -2.597 5.140 1.00 98.19 85 LEU A N 1
ATOM 655 C CA . LEU A 1 85 ? -11.249 -2.798 4.547 1.00 98.19 85 LEU A CA 1
ATOM 656 C C . LEU A 1 85 ? -11.295 -3.832 3.420 1.00 98.19 85 LEU A C 1
ATOM 658 O O . LEU A 1 85 ? -10.859 -3.534 2.311 1.00 98.19 85 LEU A O 1
ATOM 662 N N . LYS A 1 86 ? -11.878 -5.013 3.667 1.00 98.31 86 LYS A N 1
ATOM 663 C CA . LYS A 1 86 ? -12.026 -6.076 2.657 1.00 98.31 86 LYS A CA 1
ATOM 664 C C . LYS A 1 86 ? -12.780 -5.591 1.419 1.00 98.31 86 LYS A C 1
ATOM 666 O O . LYS A 1 86 ? -12.356 -5.867 0.302 1.00 98.31 86 LYS A O 1
ATOM 671 N N . ARG A 1 87 ? -13.862 -4.830 1.606 1.00 98.31 87 ARG A N 1
ATOM 672 C CA . ARG A 1 87 ? -14.662 -4.246 0.515 1.00 98.31 87 ARG A CA 1
ATOM 673 C C . ARG A 1 87 ? -13.950 -3.120 -0.234 1.00 98.31 87 ARG A C 1
ATOM 675 O O . ARG A 1 87 ? -14.332 -2.795 -1.360 1.00 98.31 87 ARG A O 1
ATOM 682 N N . ALA A 1 88 ? -12.960 -2.491 0.392 1.00 98.31 88 ALA A N 1
ATOM 683 C CA . ALA A 1 88 ? -12.175 -1.431 -0.218 1.00 98.31 88 ALA A CA 1
ATOM 684 C C . ALA A 1 88 ? -11.024 -1.951 -1.088 1.00 98.31 88 ALA A C 1
ATOM 686 O O . ALA A 1 88 ? -10.595 -1.215 -1.982 1.00 98.31 88 ALA A O 1
ATOM 687 N N . LEU A 1 89 ? -10.555 -3.180 -0.836 1.00 98.62 89 LEU A N 1
ATOM 688 C CA . LEU A 1 89 ? -9.484 -3.830 -1.592 1.00 98.62 89 LEU A CA 1
ATOM 689 C C . LEU A 1 89 ? -9.780 -3.860 -3.096 1.00 98.62 89 LEU A C 1
ATOM 691 O O . LEU A 1 89 ? -10.933 -3.872 -3.540 1.00 98.62 89 LEU A O 1
ATOM 695 N N . LEU A 1 90 ? -8.710 -3.911 -3.884 1.00 98.50 90 LEU A N 1
ATOM 696 C CA . LEU A 1 90 ? -8.815 -4.193 -5.306 1.00 98.50 90 LEU A CA 1
ATOM 697 C C . LEU A 1 90 ? -9.312 -5.624 -5.514 1.00 98.50 90 LEU A C 1
ATOM 699 O O . LEU A 1 90 ? -8.840 -6.561 -4.862 1.00 98.50 90 LEU A O 1
ATOM 703 N N . THR A 1 91 ? -10.234 -5.783 -6.460 1.00 98.31 91 THR A N 1
ATOM 704 C CA . THR A 1 91 ? -10.638 -7.101 -6.960 1.00 98.31 91 THR A CA 1
ATOM 705 C C . THR A 1 91 ? -9.498 -7.751 -7.742 1.00 98.31 91 THR A C 1
ATOM 707 O O . THR A 1 91 ? -8.591 -7.072 -8.226 1.00 98.31 91 THR A O 1
ATOM 710 N N . GLU A 1 92 ? -9.555 -9.068 -7.916 1.00 97.75 92 GLU A N 1
ATOM 711 C CA . GLU A 1 92 ? -8.558 -9.806 -8.697 1.00 97.75 92 GLU A CA 1
ATOM 712 C C . GLU A 1 92 ? -8.451 -9.297 -10.142 1.00 97.75 92 GLU A C 1
ATOM 714 O O . GLU A 1 92 ? -7.349 -9.044 -10.622 1.00 97.75 92 GLU A O 1
ATOM 719 N N . ALA A 1 93 ? -9.586 -9.041 -10.802 1.00 98.00 93 ALA A N 1
ATOM 720 C CA . ALA A 1 93 ? -9.611 -8.499 -12.160 1.00 98.00 93 ALA A CA 1
ATOM 721 C C . ALA A 1 93 ? -8.935 -7.118 -12.254 1.00 98.00 93 ALA A C 1
ATOM 723 O O . ALA A 1 93 ? -8.180 -6.860 -13.190 1.00 98.00 93 ALA A O 1
ATOM 724 N N . GLN A 1 94 ? -9.163 -6.244 -11.264 1.00 98.19 94 GLN A N 1
ATOM 725 C CA . GLN A 1 94 ? -8.489 -4.944 -11.193 1.00 98.19 94 GLN A CA 1
ATOM 726 C C . GLN A 1 94 ? -6.988 -5.107 -10.970 1.00 98.19 94 GLN A C 1
ATOM 728 O O . GLN A 1 94 ? -6.206 -4.473 -11.669 1.00 98.19 94 GLN A O 1
ATOM 733 N N . ARG A 1 95 ? -6.580 -5.967 -10.027 1.00 97.94 95 ARG A N 1
ATOM 734 C CA . ARG A 1 95 ? -5.161 -6.232 -9.755 1.00 97.94 95 ARG A CA 1
ATOM 735 C C . ARG A 1 95 ? -4.443 -6.750 -10.987 1.00 97.94 95 ARG A C 1
ATOM 737 O O . ARG A 1 95 ? -3.373 -6.249 -11.293 1.00 97.94 95 ARG A O 1
ATOM 744 N N . LYS A 1 96 ? -5.038 -7.710 -11.698 1.00 98.06 96 LYS A N 1
ATOM 745 C CA . LYS A 1 96 ? -4.455 -8.278 -12.914 1.00 98.06 96 LYS A CA 1
ATOM 746 C C . LYS A 1 96 ? -4.219 -7.199 -13.969 1.00 98.06 96 LYS A C 1
ATOM 748 O O . LYS A 1 96 ? -3.097 -7.056 -14.433 1.00 98.06 96 LYS A O 1
ATOM 753 N N . ARG A 1 97 ? -5.243 -6.398 -14.279 1.00 98.19 97 ARG A N 1
ATOM 754 C CA . ARG A 1 97 ? -5.120 -5.322 -15.272 1.00 98.19 97 ARG A CA 1
ATOM 755 C C . ARG A 1 97 ? -4.095 -4.263 -14.865 1.00 98.19 97 ARG A C 1
ATOM 757 O O . ARG A 1 97 ? -3.276 -3.872 -15.682 1.00 98.19 97 ARG A O 1
ATOM 764 N N . ILE A 1 98 ? -4.119 -3.821 -13.607 1.00 97.62 98 ILE A N 1
ATOM 765 C CA . ILE A 1 98 ? -3.152 -2.829 -13.119 1.00 97.62 98 ILE A CA 1
ATOM 766 C C . ILE A 1 98 ? -1.732 -3.401 -13.166 1.00 97.62 98 ILE A C 1
ATOM 768 O O . ILE A 1 98 ? -0.808 -2.686 -13.528 1.00 97.62 98 ILE A O 1
ATOM 772 N N . LEU A 1 99 ? -1.544 -4.676 -12.817 1.00 96.69 99 LEU A N 1
ATOM 773 C CA . LEU A 1 99 ? -0.234 -5.318 -12.875 1.00 96.69 99 LEU A CA 1
ATOM 774 C C . LEU A 1 99 ? 0.289 -5.408 -14.313 1.00 96.69 99 LEU A C 1
ATOM 776 O O . LEU A 1 99 ? 1.454 -5.109 -14.531 1.00 96.69 99 LEU A O 1
ATOM 780 N N . GLU A 1 100 ? -0.558 -5.771 -15.279 1.00 97.50 100 GLU A N 1
ATOM 781 C CA . GLU A 1 100 ? -0.202 -5.757 -16.707 1.00 97.50 100 GLU A CA 1
ATOM 782 C C . GLU A 1 100 ? 0.288 -4.359 -17.131 1.00 97.50 100 GLU A C 1
ATOM 784 O O . GLU A 1 100 ? 1.395 -4.224 -17.644 1.00 97.50 100 GLU A O 1
ATOM 789 N N . GLU A 1 101 ? -0.472 -3.306 -16.807 1.00 95.94 101 GLU A N 1
ATOM 790 C CA . GLU A 1 101 ? -0.093 -1.915 -17.106 1.00 95.94 101 GLU A CA 1
ATOM 791 C C . GLU A 1 101 ? 1.211 -1.483 -16.408 1.00 95.94 101 GLU A C 1
ATOM 793 O O . GLU A 1 101 ? 2.028 -0.773 -17.000 1.00 95.94 101 GLU A O 1
ATOM 798 N N . ILE A 1 102 ? 1.415 -1.904 -15.154 1.00 93.94 102 ILE A N 1
ATOM 799 C CA . ILE A 1 102 ? 2.642 -1.638 -14.392 1.00 93.94 102 ILE A CA 1
ATOM 800 C C . ILE A 1 102 ? 3.840 -2.285 -15.080 1.00 93.94 102 ILE A C 1
ATOM 802 O O . ILE A 1 102 ? 4.824 -1.596 -15.323 1.00 93.94 102 ILE A O 1
ATOM 806 N N . LEU A 1 103 ? 3.764 -3.576 -15.407 1.00 93.12 103 LEU A N 1
ATOM 807 C CA . LEU A 1 103 ? 4.886 -4.319 -15.984 1.00 93.12 103 LEU A CA 1
ATOM 808 C C . LEU A 1 1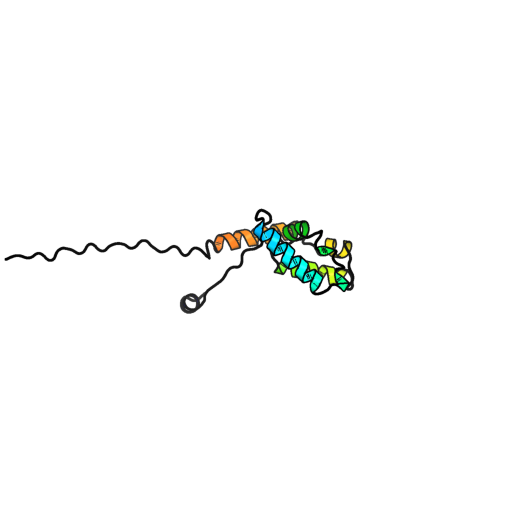03 ? 5.254 -3.795 -17.376 1.00 93.12 103 LEU A C 1
ATOM 810 O O . LEU A 1 103 ? 6.441 -3.657 -17.684 1.00 93.12 103 LEU A O 1
ATOM 814 N N . ASP A 1 104 ? 4.256 -3.445 -18.188 1.00 93.19 104 ASP A N 1
ATOM 815 C CA . ASP A 1 104 ? 4.471 -2.813 -19.491 1.00 93.19 104 ASP A CA 1
ATOM 816 C C . ASP A 1 104 ? 5.165 -1.449 -19.332 1.00 93.19 104 ASP A 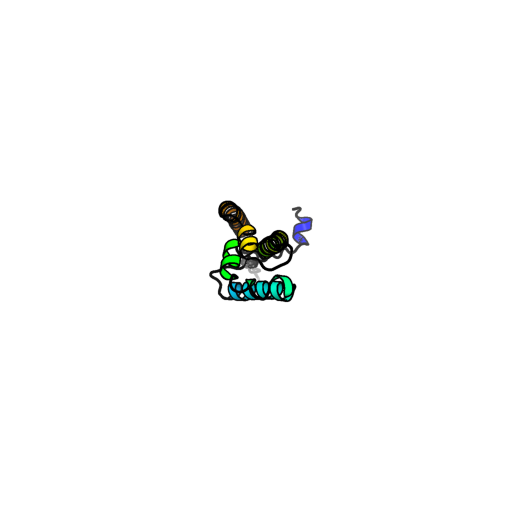C 1
ATOM 818 O O . ASP A 1 104 ? 6.132 -1.141 -20.036 1.00 93.19 104 ASP A O 1
ATOM 822 N N . GLY A 1 105 ? 4.714 -0.641 -18.365 1.00 89.44 105 GLY A N 1
ATOM 823 C CA . GLY A 1 105 ? 5.305 0.657 -18.045 1.00 89.44 105 GLY A CA 1
ATOM 824 C C . GLY A 1 105 ? 6.737 0.552 -17.513 1.00 89.44 105 GLY A C 1
ATOM 825 O O . GLY A 1 105 ? 7.627 1.236 -18.015 1.00 89.44 105 GLY A O 1
ATOM 826 N N . GLU A 1 106 ? 6.976 -0.322 -16.534 1.00 89.38 106 GLU A N 1
ATOM 827 C CA . GLU A 1 106 ? 8.297 -0.601 -15.953 1.00 89.38 106 GLU A CA 1
ATOM 828 C C . GLU A 1 106 ? 9.283 -1.062 -17.040 1.00 89.38 106 GLU A C 1
ATOM 830 O O . GLU A 1 106 ? 10.406 -0.555 -17.119 1.00 89.38 106 GLU A O 1
ATOM 835 N N . SER A 1 107 ? 8.837 -1.934 -17.950 1.00 87.81 107 SER A N 1
ATOM 836 C CA . SER A 1 107 ? 9.647 -2.421 -19.075 1.00 87.81 107 SER A CA 1
ATOM 837 C C . SER A 1 107 ? 10.006 -1.313 -20.070 1.00 87.81 107 SER A C 1
ATOM 839 O O . SER A 1 107 ? 11.133 -1.268 -20.562 1.00 87.81 107 SER A O 1
ATOM 841 N N . ALA A 1 108 ? 9.081 -0.389 -20.351 1.00 84.00 108 ALA A N 1
ATOM 842 C CA . ALA A 1 108 ? 9.319 0.748 -21.245 1.00 84.00 108 ALA A CA 1
ATOM 843 C C . ALA A 1 108 ? 10.265 1.814 -20.652 1.00 84.00 108 ALA A C 1
ATOM 845 O O . ALA A 1 108 ? 10.827 2.625 -21.390 1.00 84.00 108 ALA A O 1
ATOM 846 N N . ILE A 1 109 ? 10.427 1.825 -19.328 1.00 78.75 109 ILE A N 1
ATOM 847 C CA . ILE A 1 109 ? 11.191 2.822 -18.566 1.00 78.75 109 ILE A CA 1
ATOM 848 C C . ILE A 1 109 ? 12.634 2.366 -18.263 1.00 78.75 109 ILE A C 1
ATOM 850 O O . ILE A 1 109 ? 13.485 3.202 -17.938 1.00 78.75 109 ILE A O 1
ATOM 854 N N . GLY A 1 110 ? 12.933 1.064 -18.317 1.00 70.25 110 GLY A N 1
ATOM 855 C CA . GLY A 1 110 ? 14.192 0.510 -17.798 1.00 70.25 110 GLY A CA 1
ATOM 856 C C . GLY A 1 110 ? 15.484 1.099 -18.406 1.00 70.25 110 GLY A C 1
ATOM 857 O O . GLY A 1 110 ? 15.455 1.711 -19.471 1.00 70.25 110 GLY A O 1
ATOM 858 N N . PRO A 1 111 ? 16.664 0.869 -17.789 1.00 56.91 111 PRO A N 1
ATOM 859 C CA . PRO A 1 111 ? 16.985 1.092 -16.384 1.00 56.91 111 PRO A CA 1
ATOM 860 C C . PRO A 1 111 ? 17.153 2.606 -16.157 1.00 56.91 111 PRO A C 1
ATOM 862 O O . PRO A 1 111 ? 18.210 3.183 -16.413 1.00 56.91 111 PRO A O 1
ATOM 865 N N . SER A 1 112 ? 16.112 3.279 -15.667 1.00 51.53 112 SER A N 1
ATOM 866 C CA . SER A 1 112 ? 16.099 4.746 -15.512 1.00 51.53 112 SER A CA 1
ATOM 867 C C . SER A 1 112 ? 17.203 5.318 -14.616 1.00 51.53 112 SER A C 1
ATOM 869 O O . SER A 1 112 ? 17.540 6.500 -14.725 1.00 51.53 112 SER A O 1
ATOM 871 N N . PHE A 1 113 ? 17.794 4.493 -13.750 1.00 54.19 113 PHE A N 1
ATOM 872 C CA . PHE A 1 113 ? 18.904 4.895 -12.886 1.00 54.19 113 PHE A CA 1
ATOM 873 C C . PHE A 1 113 ? 20.285 4.576 -13.457 1.00 54.19 113 PHE A C 1
ATOM 875 O O . PHE A 1 113 ?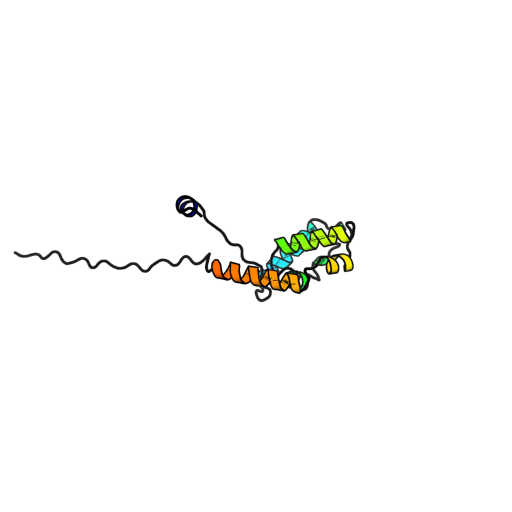 21.254 5.264 -13.126 1.00 54.19 113 PHE A O 1
ATOM 882 N N . THR A 1 114 ? 20.403 3.591 -14.346 1.00 59.16 114 THR A N 1
ATOM 883 C CA . THR A 1 114 ? 21.700 3.194 -14.895 1.00 59.16 114 THR A CA 1
ATOM 884 C C . THR A 1 114 ? 21.936 3.919 -16.209 1.00 59.16 114 THR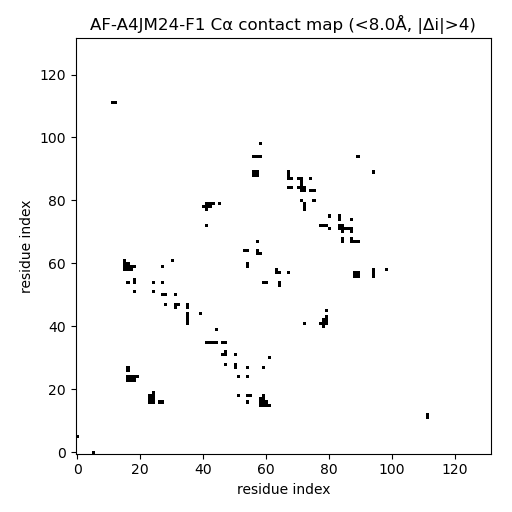 A C 1
ATOM 886 O O . THR A 1 114 ? 21.629 3.434 -17.296 1.00 59.16 114 THR A O 1
ATOM 889 N N . ARG A 1 115 ? 22.523 5.114 -16.116 1.00 68.06 115 ARG A N 1
ATOM 890 C CA . ARG A 1 115 ? 23.055 5.796 -17.299 1.00 68.06 115 ARG A CA 1
ATOM 891 C C . ARG A 1 115 ? 24.270 5.020 -17.799 1.00 68.06 115 ARG A C 1
ATOM 893 O O . ARG A 1 115 ? 25.302 4.996 -17.134 1.00 68.06 115 ARG A O 1
ATOM 900 N N . ILE A 1 116 ? 24.150 4.397 -18.968 1.00 69.56 116 ILE A N 1
ATOM 901 C CA . ILE A 1 116 ? 25.286 3.751 -19.628 1.00 69.56 116 ILE A CA 1
ATOM 902 C C . ILE A 1 116 ? 26.160 4.850 -20.227 1.00 69.56 116 ILE A C 1
ATOM 904 O O . ILE A 1 116 ? 25.724 5.589 -21.110 1.00 69.56 116 ILE A O 1
ATOM 908 N N . LEU A 1 117 ? 27.397 4.959 -19.747 1.00 73.06 117 LEU A N 1
ATOM 909 C CA . LEU A 1 117 ? 28.399 5.805 -20.380 1.00 73.06 117 LEU A CA 1
ATOM 910 C C . LEU A 1 117 ? 28.884 5.110 -21.667 1.00 73.06 117 LEU A C 1
ATOM 912 O O . LEU A 1 117 ? 29.386 3.986 -21.581 1.00 73.06 117 LEU A O 1
ATOM 916 N N . PRO A 1 118 ? 28.753 5.727 -22.855 1.00 76.94 118 PRO A N 1
ATOM 917 C CA . PRO A 1 118 ? 29.260 5.135 -24.089 1.00 76.94 118 PRO A CA 1
ATOM 918 C C . PRO A 1 118 ? 30.780 4.946 -24.036 1.00 76.94 118 PRO A C 1
ATOM 920 O O . PRO A 1 118 ? 31.502 5.778 -23.484 1.00 76.94 118 PRO A O 1
ATOM 923 N N . ALA A 1 119 ? 31.283 3.875 -24.654 1.00 81.31 119 ALA A N 1
ATOM 924 C CA . ALA A 1 119 ? 32.719 3.642 -24.752 1.00 81.31 119 ALA A CA 1
ATOM 925 C C . ALA A 1 119 ? 33.409 4.763 -25.552 1.00 81.31 119 ALA A C 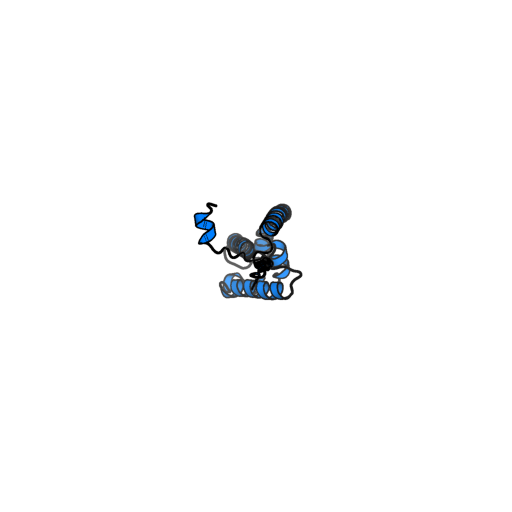1
ATOM 927 O O . ALA A 1 119 ? 32.989 5.107 -26.660 1.00 81.31 119 ALA A O 1
ATOM 928 N N . ILE A 1 120 ? 34.501 5.309 -25.012 1.00 81.19 120 ILE A N 1
ATOM 929 C CA . ILE A 1 120 ? 35.314 6.321 -25.694 1.00 81.19 120 ILE A CA 1
ATOM 930 C C . ILE A 1 120 ? 36.089 5.635 -26.826 1.00 81.19 120 ILE A C 1
ATOM 932 O O . ILE A 1 120 ? 36.996 4.839 -26.574 1.00 81.19 120 ILE A O 1
ATOM 936 N N . ARG A 1 121 ? 35.780 5.963 -28.086 1.00 76.62 121 ARG A N 1
ATOM 937 C CA . ARG A 1 121 ? 36.669 5.620 -29.204 1.00 76.62 121 ARG A CA 1
ATOM 938 C C . ARG A 1 121 ? 37.913 6.503 -29.120 1.00 76.62 121 ARG A C 1
ATOM 940 O O . ARG A 1 121 ? 37.825 7.711 -29.320 1.00 76.62 121 ARG A O 1
ATOM 947 N N . ARG A 1 122 ? 39.077 5.904 -28.844 1.00 70.88 122 ARG A N 1
ATOM 948 C CA . ARG A 1 122 ? 40.365 6.581 -29.040 1.00 70.88 122 ARG A CA 1
ATOM 949 C C . ARG A 1 122 ? 40.528 6.876 -30.531 1.00 70.88 122 ARG A C 1
ATOM 951 O O . ARG A 1 122 ? 40.582 5.952 -31.338 1.00 70.88 122 ARG A O 1
ATOM 958 N N . VAL A 1 123 ? 40.591 8.156 -30.884 1.00 65.88 123 VAL A N 1
ATOM 959 C CA . VAL A 1 123 ? 41.043 8.585 -32.208 1.00 65.88 123 VAL A CA 1
ATOM 960 C C . VAL A 1 123 ? 42.542 8.309 -32.261 1.00 65.88 123 VAL A C 1
ATOM 962 O O . VAL A 1 123 ? 43.292 8.828 -31.436 1.00 65.88 123 VAL A O 1
ATOM 965 N N . ALA A 1 124 ? 42.969 7.442 -33.178 1.00 63.88 124 ALA A N 1
ATOM 966 C CA . ALA A 1 124 ? 44.383 7.230 -33.442 1.00 63.88 124 ALA A CA 1
ATOM 967 C C . ALA A 1 124 ? 44.970 8.547 -33.964 1.00 63.88 124 ALA A C 1
ATOM 969 O O . ALA A 1 124 ? 44.587 9.027 -35.029 1.00 63.88 124 ALA A O 1
ATOM 970 N N . THR A 1 125 ? 45.863 9.157 -33.192 1.00 58.69 125 THR A N 1
ATOM 971 C CA . THR A 1 125 ? 46.692 10.259 -33.669 1.00 58.69 125 THR A CA 1
ATOM 972 C C . THR A 1 125 ? 47.660 9.688 -34.697 1.00 58.69 125 THR A C 1
ATOM 974 O O . THR A 1 125 ? 48.561 8.929 -34.336 1.00 58.69 125 THR A O 1
ATOM 977 N N . SER A 1 126 ? 47.457 10.009 -35.974 1.00 60.31 126 SER A N 1
ATOM 978 C CA . SER A 1 126 ? 48.449 9.728 -37.012 1.00 60.31 126 SER A CA 1
ATOM 979 C C . SER A 1 126 ? 49.775 10.400 -36.631 1.00 60.31 126 SER A C 1
ATOM 981 O O . SER A 1 126 ? 49.745 11.559 -36.204 1.00 60.31 126 SER A O 1
ATOM 983 N N . PRO A 1 127 ? 50.931 9.727 -36.761 1.00 57.12 127 PRO A N 1
ATOM 984 C CA . PRO A 1 127 ? 52.211 10.367 -36.511 1.00 57.12 127 PRO A CA 1
ATOM 985 C C . PRO A 1 127 ? 52.414 11.470 -37.552 1.00 57.12 127 PRO A C 1
ATOM 987 O O . PRO A 1 127 ? 52.277 11.227 -38.751 1.00 57.12 127 PRO A O 1
ATOM 990 N N . VAL A 1 128 ? 52.739 12.680 -37.094 1.00 57.50 128 VAL A N 1
ATOM 991 C CA . VAL A 1 128 ? 53.327 13.713 -37.949 1.00 57.50 128 VAL A CA 1
ATOM 992 C C . VAL A 1 128 ? 54.672 13.161 -38.410 1.00 57.50 128 VAL A C 1
ATOM 994 O O . VAL A 1 128 ? 55.591 13.011 -37.608 1.00 57.50 128 VAL A O 1
ATOM 997 N N . GLY A 1 129 ? 54.744 12.770 -39.682 1.00 51.25 129 GLY A N 1
ATOM 998 C CA . GLY A 1 129 ? 55.981 12.343 -40.320 1.00 51.25 129 GLY A CA 1
ATOM 999 C C . GLY A 1 129 ? 56.974 13.498 -40.320 1.00 51.25 129 GLY A C 1
ATOM 1000 O O . GLY A 1 129 ? 56.730 14.523 -40.952 1.00 51.25 129 GLY A O 1
ATOM 1001 N N . GLY A 1 130 ? 58.070 13.330 -39.586 1.00 47.69 130 GLY A N 1
ATOM 1002 C CA . GLY A 1 130 ? 59.281 14.102 -39.802 1.00 47.69 130 GLY A CA 1
ATOM 1003 C C . GLY A 1 130 ? 60.027 13.500 -40.984 1.00 47.69 130 GLY A C 1
ATOM 1004 O O . GLY A 1 130 ? 60.369 12.322 -40.936 1.00 47.69 130 GLY A O 1
ATOM 1005 N N . ASN A 1 131 ? 60.264 14.309 -42.011 1.00 50.69 131 ASN A N 1
ATOM 1006 C CA . ASN A 1 131 ? 61.336 14.088 -42.968 1.00 50.69 131 ASN A CA 1
ATOM 1007 C C . ASN A 1 131 ? 62.200 15.352 -42.990 1.00 50.69 131 ASN A C 1
ATOM 1009 O O . ASN A 1 131 ? 61.701 16.419 -43.342 1.00 50.69 131 ASN A O 1
ATOM 1013 N N . GLU A 1 132 ? 63.443 15.132 -42.553 1.00 39.28 132 GLU A N 1
ATOM 1014 C CA . GLU A 1 132 ? 64.719 15.705 -43.019 1.00 39.28 132 GLU A CA 1
ATOM 1015 C C . GLU A 1 132 ? 64.918 17.228 -42.995 1.00 39.28 132 GLU A C 1
ATOM 1017 O O . GLU A 1 132 ? 64.322 17.959 -43.814 1.00 39.28 132 GLU A O 1
#

Foldseek 3Di:
DDPVVVVVDQDDDDDFQDPVDPVSLVVQLVLQVVVCVVQVQACVVPCSVCSSVLCLQQVRDVVSSVQLVVQLCVQVVNHDDPVSSVVSTDDPVRSVVVVVVSVVVDVVCPPSPDDDDDDDDDDDDDDPDDDD

Organism: Burkholderia vietnamiensis (strain G4 / LMG 22486) (NCBI:txid269482)

Mean predicted aligned error: 8.71 Å

Solvent-accessible surface area (backbone atoms only — not comparable to full-atom values): 8016 Å² total; per-residue (Å²): 135,58,78,73,55,60,77,77,54,85,84,82,84,80,78,60,42,43,88,90,35,74,67,34,45,53,52,51,48,50,52,48,48,50,55,31,68,74,39,45,83,34,34,70,77,60,58,64,88,44,41,70,61,47,41,64,54,33,62,25,32,64,70,49,42,52,51,29,53,53,43,12,36,61,66,40,74,58,36,71,44,71,67,26,40,64,72,30,49,65,50,69,72,55,41,52,54,51,49,53,54,46,54,55,49,53,64,76,50,62,64,79,82,65,80,80,78,77,83,81,78,80,76,80,77,75,78,82,80,86,77,136

Secondary structure (DSSP, 8-state):
--HHHHTT----PPPPPPSS-HHHHHHHHHHHHHHHHHSHHHHTT-SGGGHHHHHHHTTT-HHHHHHHHHHHHHHTTSS--HHHHHHHSPPHHHHHHHHHHHHHHHHHH--TT--PPPP-------------

Sequence (132 aa):
MSGQIARRTHVLHFERYHDDSPEDVRAFNSCISSYEKALPALWEGKITRYSSALLSNTLGCIGTLSRVLTRSAKLSGGTWSLDALKRALLTEAQRKRILEEILDGESAIGPSFTRILPAIRRVATSPVGGNE

Radius of gyration: 24.31 Å; Cα contacts (8 Å, |Δi|>4): 94; chains: 1; bounding box: 83×31×59 Å

pLDDT: mean 88.24, std 14.17, range [39.28, 98.62]